Protein AF-A0A7C4QA94-F1 (afdb_monomer_lite)

Foldseek 3Di:
DDPVVLLVCLLCVLVVNDPDPVVNVVSVVCLVVDVVSVVVSVVSNVVVVVVVVVVVCVVPPDPVRVVVVVVVVVVVVVDDDDPPVVVVVVVVVVLCVDPVSVVVVLVVVVVVLVVVLVVVVVVVDDPVVSVVVVVVSVVVVVVVVVVPPPD

Structure (mmCIF, N/CA/C/O backbone):
data_AF-A0A7C4QA94-F1
#
_entry.id   AF-A0A7C4QA94-F1
#
loop_
_atom_site.group_PDB
_atom_site.id
_atom_site.type_symbol
_atom_site.label_atom_id
_atom_site.label_alt_id
_atom_site.label_comp_id
_atom_site.label_asym_id
_atom_site.label_entity_id
_atom_site.label_seq_id
_atom_site.pdbx_PDB_ins_code
_atom_site.Cartn_x
_atom_site.Cartn_y
_atom_site.Cartn_z
_atom_site.occupancy
_atom_site.B_iso_or_equiv
_atom_site.auth_seq_id
_atom_site.auth_comp_id
_atom_site.auth_asym_id
_atom_site.auth_atom_id
_atom_site.pdbx_PDB_model_num
ATOM 1 N N . MET A 1 1 ? -28.839 17.084 4.064 1.00 84.38 1 MET A N 1
ATOM 2 C CA . MET A 1 1 ? -27.430 17.047 3.603 1.00 84.38 1 MET A CA 1
ATOM 3 C C . MET A 1 1 ? -27.321 16.300 2.275 1.00 84.38 1 MET A C 1
ATOM 5 O O . MET A 1 1 ? -28.178 15.471 1.990 1.00 84.38 1 MET A O 1
ATOM 9 N N . GLU A 1 2 ? -26.280 16.556 1.480 1.00 91.00 2 GLU A N 1
ATOM 10 C CA . GLU A 1 2 ? -26.014 15.798 0.248 1.00 91.00 2 GLU A CA 1
ATOM 11 C C . GLU A 1 2 ? -25.301 14.464 0.517 1.00 91.00 2 GLU A C 1
ATOM 13 O O . GLU A 1 2 ? -24.443 14.377 1.398 1.00 91.00 2 GLU A O 1
ATOM 18 N N . CYS A 1 3 ? -25.563 13.451 -0.320 1.00 91.06 3 CYS A N 1
ATOM 19 C CA . CYS A 1 3 ? -24.928 12.129 -0.216 1.00 91.06 3 CYS A CA 1
ATOM 20 C C . CYS A 1 3 ? -23.391 12.205 -0.237 1.00 91.06 3 CYS A C 1
ATOM 22 O O . CYS A 1 3 ? -22.727 11.462 0.477 1.00 91.06 3 CYS A O 1
ATOM 24 N N . SER A 1 4 ? -22.809 13.106 -1.038 1.00 91.38 4 SER A N 1
ATOM 25 C CA . SER A 1 4 ? -21.351 13.294 -1.113 1.00 91.38 4 SER A CA 1
ATOM 26 C C . SER A 1 4 ? -20.756 13.697 0.240 1.00 91.38 4 SER A C 1
ATOM 28 O O . SER A 1 4 ? -19.737 13.155 0.675 1.00 91.38 4 SER A O 1
ATOM 30 N N . VAL A 1 5 ? -21.431 14.612 0.940 1.00 90.38 5 VAL A N 1
ATOM 31 C CA . VAL A 1 5 ? -21.027 15.085 2.267 1.00 90.38 5 VAL A CA 1
ATOM 32 C C . VAL A 1 5 ? -21.249 13.991 3.309 1.00 90.38 5 VAL A C 1
ATOM 34 O O . VAL A 1 5 ? -20.349 13.726 4.106 1.00 90.38 5 VAL A O 1
ATOM 37 N N . ALA A 1 6 ? -22.394 13.303 3.251 1.00 90.38 6 ALA A N 1
ATOM 38 C CA . ALA A 1 6 ? -22.699 12.180 4.132 1.00 90.38 6 ALA A CA 1
ATOM 39 C C . ALA A 1 6 ? -21.614 11.097 4.051 1.00 90.38 6 ALA A C 1
ATOM 41 O O . ALA A 1 6 ? -21.045 10.714 5.071 1.00 90.38 6 ALA A O 1
ATOM 42 N N . ARG A 1 7 ? -21.248 10.669 2.835 1.00 90.88 7 ARG A N 1
ATOM 43 C CA . ARG A 1 7 ? -20.242 9.620 2.593 1.00 90.88 7 ARG A CA 1
ATOM 44 C C . ARG A 1 7 ? -18.879 9.923 3.195 1.00 90.88 7 ARG A C 1
ATOM 46 O O . ARG A 1 7 ? -18.262 9.031 3.771 1.00 90.88 7 ARG A O 1
ATOM 53 N N . LYS A 1 8 ? -18.421 11.175 3.107 1.00 91.88 8 LYS A N 1
ATOM 54 C CA . LYS A 1 8 ? -17.153 11.593 3.727 1.00 91.88 8 LYS A CA 1
ATOM 55 C C . LYS A 1 8 ? -17.184 11.415 5.247 1.00 91.88 8 LYS A C 1
ATOM 57 O O . LYS A 1 8 ? -16.171 11.037 5.824 1.00 91.88 8 LYS A O 1
ATOM 62 N N . LYS A 1 9 ? -18.345 11.643 5.870 1.00 91.31 9 LYS A N 1
ATOM 63 C CA . LYS A 1 9 ? -18.545 11.564 7.324 1.00 91.31 9 LYS A CA 1
ATOM 64 C C . LYS A 1 9 ? -18.946 10.165 7.822 1.00 91.31 9 LYS A C 1
ATOM 66 O O . LYS A 1 9 ? -18.765 9.880 9.001 1.00 91.31 9 LYS A O 1
ATOM 71 N N . LEU A 1 10 ? -19.428 9.266 6.954 1.00 92.00 10 LEU A N 1
ATOM 72 C CA . LEU A 1 10 ? -19.893 7.916 7.330 1.00 92.00 10 LEU A CA 1
ATOM 73 C C . LEU A 1 10 ? -18.832 7.085 8.060 1.00 92.00 10 LEU A C 1
ATOM 75 O O . LEU A 1 10 ? -19.152 6.388 9.019 1.00 92.00 10 LEU A O 1
ATOM 79 N N . LYS A 1 11 ? -17.569 7.169 7.629 1.00 91.00 11 LYS A N 1
ATOM 80 C CA . LYS A 1 11 ? -16.459 6.451 8.270 1.00 91.00 11 LYS A CA 1
ATOM 81 C C . LYS A 1 11 ? -16.251 6.905 9.715 1.00 91.00 11 LYS A C 1
ATOM 83 O O . LYS A 1 11 ? -16.065 6.069 10.596 1.00 91.00 11 LYS A O 1
ATOM 88 N N . ASP A 1 12 ? -16.267 8.214 9.949 1.00 91.00 12 ASP A N 1
ATOM 89 C CA . ASP A 1 12 ? -16.056 8.787 11.280 1.00 91.00 12 ASP A CA 1
ATOM 90 C C . ASP A 1 12 ? -17.276 8.566 12.172 1.00 91.00 12 ASP A C 1
ATOM 92 O O . ASP A 1 12 ? -17.122 8.232 13.347 1.00 91.00 12 ASP A O 1
ATOM 96 N N . TYR A 1 13 ? -18.480 8.628 11.599 1.00 91.38 13 TYR A N 1
ATOM 97 C CA . TYR A 1 13 ? -19.712 8.239 12.280 1.00 91.38 13 TYR A CA 1
ATOM 98 C C . TYR A 1 13 ? -19.675 6.772 12.727 1.00 91.38 13 TYR A C 1
ATOM 100 O O . TYR A 1 13 ? -19.912 6.483 13.897 1.00 91.38 13 TYR A O 1
ATOM 108 N N . ALA A 1 14 ? -19.293 5.847 11.840 1.00 89.62 14 ALA A N 1
ATOM 109 C CA . ALA A 1 14 ? -19.199 4.420 12.158 1.00 89.62 14 ALA A CA 1
ATOM 110 C C . ALA A 1 14 ? -18.153 4.111 13.247 1.00 89.62 14 ALA A C 1
ATOM 112 O O . ALA A 1 14 ? -18.275 3.116 13.960 1.00 89.62 14 ALA A O 1
ATOM 113 N N . LYS A 1 15 ? -17.134 4.966 13.394 1.00 88.44 15 LYS A N 1
ATOM 114 C CA . LYS A 1 15 ? -16.131 4.885 14.466 1.00 88.44 15 LYS A CA 1
ATOM 115 C C . LYS A 1 15 ? -16.551 5.575 15.767 1.00 88.44 15 LYS A C 1
ATOM 117 O O . LYS A 1 15 ? -15.870 5.389 16.769 1.00 88.44 15 LYS A O 1
ATOM 122 N N . GLY A 1 16 ? -17.642 6.343 15.763 1.00 87.31 16 GLY A N 1
ATOM 123 C CA . GLY A 1 16 ? -18.081 7.144 16.909 1.00 87.31 16 GLY A CA 1
ATOM 124 C C . GLY A 1 16 ? -17.287 8.441 17.111 1.00 87.31 16 GLY A C 1
ATOM 125 O O . GLY A 1 16 ? -17.304 8.994 18.203 1.00 87.31 16 GLY A O 1
ATOM 126 N N . ASN A 1 17 ? -16.600 8.936 16.078 1.00 90.56 17 ASN A N 1
ATOM 127 C CA . ASN A 1 17 ? -15.691 10.086 16.168 1.00 90.56 17 ASN A CA 1
ATOM 128 C C . ASN A 1 17 ? -16.368 11.447 15.914 1.00 90.56 17 ASN A C 1
ATOM 130 O O . ASN A 1 17 ? -15.697 12.477 15.948 1.00 90.56 17 ASN A O 1
ATOM 134 N N . ILE A 1 18 ? -17.673 11.481 15.621 1.00 85.81 18 ILE A N 1
ATOM 135 C CA . ILE A 1 18 ? -18.399 12.741 15.408 1.00 85.81 18 ILE A CA 1
ATOM 136 C C . ILE A 1 18 ? -18.779 13.336 16.766 1.00 85.81 18 ILE A C 1
ATOM 138 O O . ILE A 1 18 ? -19.659 12.819 17.450 1.00 85.81 18 ILE A O 1
ATOM 142 N N . ILE A 1 19 ? -18.098 14.424 17.133 1.00 82.19 19 ILE A N 1
ATOM 143 C CA . ILE A 1 19 ? -18.259 15.120 18.420 1.00 82.19 19 ILE A CA 1
ATOM 144 C C . ILE A 1 19 ? -19.446 16.099 18.383 1.00 82.19 19 ILE A C 1
ATOM 146 O O . ILE A 1 19 ? -20.120 16.289 19.390 1.00 82.19 19 ILE A O 1
ATOM 150 N N . ASN A 1 20 ? -19.721 16.709 17.225 1.00 90.38 20 ASN A N 1
ATOM 151 C CA . ASN A 1 20 ? -20.807 17.676 17.067 1.00 90.38 20 ASN A CA 1
ATOM 152 C C . ASN A 1 20 ? -22.170 16.961 16.975 1.00 90.38 20 ASN A C 1
ATOM 154 O O . ASN A 1 20 ? -22.411 16.183 16.048 1.00 90.38 20 ASN A O 1
ATOM 158 N N . THR A 1 21 ? -23.058 17.238 17.930 1.00 87.00 21 THR A N 1
ATOM 159 C CA . THR A 1 21 ? -24.394 16.636 18.043 1.00 87.00 21 THR A CA 1
ATOM 160 C C . THR A 1 21 ? -25.330 17.019 16.905 1.00 87.00 21 THR A C 1
ATOM 162 O O . THR A 1 21 ? -26.090 16.165 16.448 1.00 87.00 21 THR A O 1
ATOM 165 N N . ASP A 1 22 ? -25.243 18.249 16.401 1.00 89.00 22 ASP A N 1
ATOM 166 C CA . ASP A 1 22 ? -26.147 18.738 15.355 1.00 89.00 22 ASP A CA 1
ATOM 167 C C . ASP A 1 22 ? -25.807 18.081 14.015 1.00 89.00 22 ASP A C 1
ATOM 169 O O . ASP A 1 22 ? -26.670 17.531 13.332 1.00 89.00 22 ASP A O 1
ATOM 173 N N . GLU A 1 23 ? -24.513 18.014 13.689 1.00 87.88 23 GLU A N 1
ATOM 174 C CA . GLU A 1 23 ? -24.041 17.318 12.489 1.00 87.88 23 GLU A CA 1
ATOM 175 C C . GLU A 1 23 ? -24.343 15.819 12.523 1.00 87.88 23 GLU A C 1
ATOM 177 O O . GLU A 1 23 ? -24.628 15.209 11.488 1.00 87.88 23 GLU A O 1
ATOM 182 N N . LYS A 1 24 ? -24.260 15.212 13.711 1.00 91.12 24 LYS A N 1
ATOM 183 C CA . LYS A 1 24 ? -24.606 13.807 13.908 1.00 91.12 24 LYS A CA 1
ATOM 184 C C . LYS A 1 24 ? -26.087 13.570 13.608 1.00 91.12 24 LYS A C 1
ATOM 186 O O . LYS A 1 24 ? -26.408 12.634 12.879 1.00 91.12 24 LYS A O 1
ATOM 191 N N . LEU A 1 25 ? -26.964 14.432 14.117 1.00 92.19 25 LEU A N 1
ATOM 192 C CA . LEU A 1 25 ? -28.409 14.330 13.924 1.00 92.19 25 LEU A CA 1
ATOM 193 C C . LEU A 1 25 ? -28.809 14.571 12.461 1.00 92.19 25 LEU A C 1
ATOM 195 O O . LEU A 1 25 ? -29.625 13.832 11.909 1.00 92.19 25 LEU A O 1
ATOM 199 N N . GLU A 1 26 ? -28.186 15.541 11.787 1.00 92.38 26 GLU A N 1
ATOM 200 C CA . GLU A 1 26 ? -28.377 15.747 10.346 1.00 92.38 26 GLU A CA 1
ATOM 201 C C . GLU A 1 26 ? -27.974 14.522 9.513 1.00 92.38 26 GLU A C 1
ATOM 203 O O . GLU A 1 26 ? -28.665 14.157 8.554 1.00 92.38 26 GLU A O 1
ATOM 208 N N . LEU A 1 27 ? -26.857 13.884 9.872 1.00 92.31 27 LEU A N 1
ATOM 209 C CA . LEU A 1 27 ? -26.372 12.680 9.207 1.00 92.31 27 LEU A CA 1
ATOM 210 C C . LEU A 1 27 ? -27.307 11.488 9.446 1.00 92.31 27 LEU A C 1
ATOM 212 O O . LEU A 1 27 ? -27.618 10.763 8.501 1.00 92.31 27 LEU A O 1
ATOM 216 N N . GLU A 1 28 ? -27.795 11.307 10.672 1.00 92.81 28 GLU A N 1
ATOM 217 C CA . GLU A 1 28 ? -28.754 10.254 11.027 1.00 92.81 28 GLU A CA 1
ATOM 218 C C . GLU A 1 28 ? -30.073 10.398 10.266 1.00 92.81 28 GLU A C 1
ATOM 220 O O . GLU A 1 28 ? -30.560 9.421 9.689 1.00 92.81 28 GLU A O 1
ATOM 225 N N . ASN A 1 29 ? -30.597 11.622 10.178 1.00 93.62 29 ASN A N 1
ATOM 226 C CA . ASN A 1 29 ? -31.785 11.918 9.382 1.00 93.62 29 ASN A CA 1
ATOM 227 C C . ASN A 1 29 ? -31.560 11.586 7.901 1.00 93.62 29 ASN A C 1
ATOM 229 O O . ASN A 1 29 ? -32.374 10.899 7.289 1.00 93.62 29 ASN A O 1
ATOM 233 N N . HIS A 1 30 ? -30.417 11.978 7.331 1.00 93.25 30 HIS A N 1
ATOM 234 C CA . HIS A 1 30 ? -30.102 11.644 5.942 1.00 93.25 30 HIS A CA 1
ATOM 235 C C . HIS A 1 30 ? -29.987 10.130 5.699 1.00 93.25 30 HIS A C 1
ATOM 237 O O . HIS A 1 30 ? -30.475 9.626 4.688 1.00 93.25 30 HIS A O 1
ATOM 243 N N . ILE A 1 31 ? -29.347 9.390 6.608 1.00 93.50 31 ILE A N 1
ATOM 244 C CA . ILE A 1 31 ? -29.179 7.932 6.495 1.00 93.50 31 ILE A CA 1
ATOM 245 C C . ILE A 1 31 ? -30.522 7.205 6.603 1.00 93.50 31 ILE A C 1
ATOM 247 O O . ILE A 1 31 ? -30.709 6.171 5.956 1.00 93.50 31 ILE A O 1
ATOM 251 N N . LYS A 1 32 ? -31.457 7.734 7.399 1.00 93.56 32 LYS A N 1
ATOM 252 C CA . LYS A 1 32 ? -32.805 7.177 7.535 1.00 93.56 32 LYS A CA 1
ATOM 253 C C . LYS A 1 32 ? -33.543 7.155 6.196 1.00 93.56 32 LYS A C 1
ATOM 255 O O . LYS A 1 32 ? -34.158 6.140 5.870 1.00 93.56 32 LYS A O 1
ATOM 260 N N . ASP A 1 33 ? -33.395 8.222 5.416 1.00 93.00 33 ASP A N 1
ATOM 261 C CA . ASP A 1 33 ? -34.118 8.411 4.157 1.00 93.00 33 ASP A CA 1
ATOM 262 C C . ASP A 1 33 ? -33.324 7.920 2.927 1.00 93.00 33 ASP A C 1
ATOM 264 O O . ASP A 1 33 ? -33.905 7.551 1.905 1.00 93.00 33 ASP A O 1
ATOM 268 N N . CYS A 1 34 ? -31.989 7.854 3.008 1.00 93.94 34 CYS A N 1
ATOM 269 C CA . CYS A 1 34 ? -31.122 7.431 1.907 1.00 93.94 34 CYS A CA 1
ATOM 270 C C . CYS A 1 34 ? -30.664 5.968 2.041 1.00 93.94 34 CYS A C 1
ATOM 272 O O . CYS A 1 34 ? -29.689 5.645 2.728 1.00 93.94 34 CYS A O 1
ATOM 274 N N . ALA A 1 35 ? -31.298 5.071 1.278 1.00 92.62 35 ALA A N 1
ATOM 275 C CA . ALA A 1 35 ? -30.959 3.642 1.255 1.00 92.62 35 ALA A CA 1
ATOM 276 C C . ALA A 1 35 ? -29.494 3.351 0.866 1.00 92.62 35 ALA A C 1
ATOM 278 O O . ALA A 1 35 ? -28.905 2.375 1.339 1.00 92.62 35 ALA A O 1
ATOM 279 N N . ILE A 1 36 ? -28.889 4.195 0.020 1.00 93.69 36 ILE A N 1
AT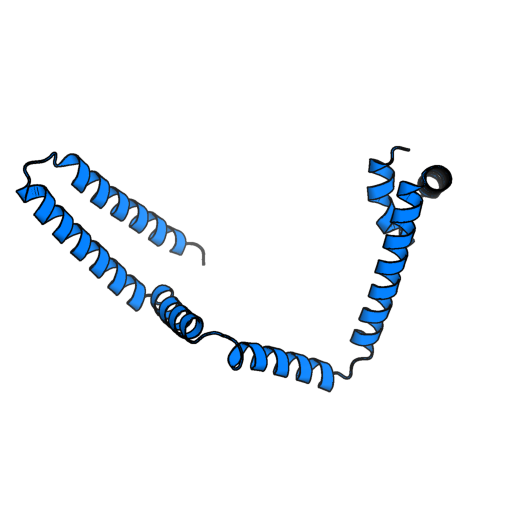OM 280 C CA . ILE A 1 36 ? -27.498 4.032 -0.424 1.00 93.69 36 ILE A CA 1
ATOM 281 C C . ILE A 1 36 ? -26.537 4.306 0.736 1.00 93.69 36 ILE A C 1
ATOM 283 O O . ILE A 1 36 ? -25.706 3.456 1.054 1.00 93.69 36 ILE A O 1
ATOM 287 N N . CYS A 1 37 ? -26.680 5.454 1.404 1.00 93.06 37 CYS A N 1
ATOM 288 C CA . CYS A 1 37 ? -25.843 5.816 2.549 1.00 93.06 37 CYS A CA 1
ATOM 289 C C . CYS A 1 37 ? -26.049 4.859 3.730 1.00 93.06 37 CYS A C 1
ATOM 291 O O . CYS A 1 37 ? -25.086 4.535 4.422 1.00 93.06 37 CYS A O 1
ATOM 293 N N . LYS A 1 38 ? -27.264 4.326 3.910 1.00 94.06 38 LYS A N 1
ATOM 294 C CA . LYS A 1 38 ? -27.543 3.270 4.891 1.00 94.06 38 LYS A CA 1
ATOM 295 C C . LYS A 1 38 ? -26.770 1.983 4.608 1.00 94.06 38 LYS A C 1
ATOM 297 O O . LYS A 1 38 ? -26.150 1.430 5.512 1.00 94.06 38 LYS A O 1
ATOM 302 N N . ARG A 1 39 ? -26.763 1.507 3.359 1.00 93.81 39 ARG A N 1
ATOM 303 C CA . ARG A 1 39 ? -25.976 0.323 2.968 1.00 93.81 39 ARG A CA 1
ATOM 304 C C . ARG A 1 39 ? -24.481 0.553 3.174 1.00 93.81 39 ARG A C 1
ATOM 306 O O . ARG A 1 39 ? -23.782 -0.324 3.669 1.00 93.81 39 ARG A O 1
ATOM 313 N N . GLU A 1 40 ? -24.001 1.730 2.803 1.00 92.62 40 GLU A N 1
ATOM 314 C CA . GLU A 1 40 ? -22.596 2.102 2.946 1.00 92.62 40 GLU A CA 1
ATOM 315 C C . GLU A 1 40 ? -22.167 2.191 4.417 1.00 92.62 40 GLU A C 1
ATOM 317 O O . GLU A 1 40 ? -21.073 1.747 4.761 1.00 92.62 40 GLU A O 1
ATOM 322 N N . LEU A 1 41 ? -23.048 2.663 5.306 1.00 93.75 41 LEU A N 1
ATOM 323 C CA . LEU A 1 41 ? -22.815 2.623 6.749 1.00 93.75 41 LEU A CA 1
ATOM 324 C C . LEU A 1 41 ? -22.605 1.188 7.259 1.00 93.75 41 LEU A C 1
ATOM 326 O O . LEU A 1 41 ? -21.655 0.949 8.003 1.00 93.75 41 LEU A O 1
ATOM 330 N N . TYR A 1 42 ? -23.443 0.231 6.842 1.00 93.00 42 TYR A N 1
ATOM 331 C CA . TYR A 1 42 ? -23.280 -1.175 7.238 1.00 93.00 42 TYR A CA 1
ATOM 332 C C . TYR A 1 42 ? -21.936 -1.756 6.784 1.00 93.00 42 TYR A C 1
ATOM 334 O O . TYR A 1 42 ? -21.293 -2.484 7.538 1.00 93.00 42 TYR A O 1
ATOM 342 N N . LEU A 1 43 ? -21.474 -1.397 5.582 1.00 93.44 43 LEU A N 1
ATOM 343 C CA . LEU A 1 43 ? -20.152 -1.810 5.100 1.00 93.44 43 LEU A CA 1
ATOM 344 C C . LEU A 1 43 ? -19.032 -1.240 5.974 1.00 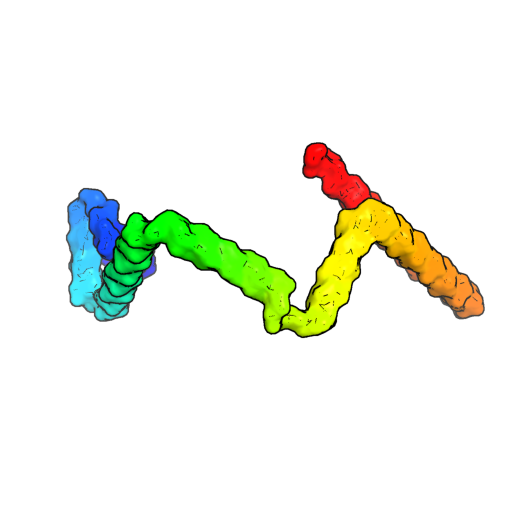93.44 43 LEU A C 1
ATOM 346 O O . LEU A 1 43 ? -18.087 -1.953 6.308 1.00 93.44 43 LEU A O 1
ATOM 350 N N . TRP A 1 44 ? -19.135 0.027 6.380 1.00 93.25 44 TRP A N 1
ATOM 351 C CA . TRP A 1 44 ? -18.162 0.621 7.296 1.00 93.25 44 TRP A CA 1
ATOM 352 C C . TRP A 1 44 ? -18.145 -0.068 8.661 1.00 93.25 44 TRP A C 1
ATOM 354 O O . TRP A 1 44 ? -17.063 -0.282 9.207 1.00 93.25 44 TRP A O 1
ATOM 364 N N . GLN A 1 45 ? -19.308 -0.449 9.192 1.00 91.88 45 GLN A N 1
ATOM 365 C CA . GLN A 1 45 ? -19.406 -1.186 10.454 1.00 91.88 45 GLN A CA 1
ATOM 366 C C . GLN A 1 45 ? -18.725 -2.563 10.369 1.00 91.88 45 GLN A C 1
ATOM 368 O O . GLN A 1 45 ? -17.897 -2.868 11.227 1.00 91.88 45 GLN A O 1
ATOM 373 N N . ASP A 1 46 ? -18.969 -3.332 9.300 1.00 92.62 46 ASP A N 1
ATOM 374 C CA . ASP A 1 46 ? -18.314 -4.632 9.057 1.00 92.62 46 ASP A CA 1
ATOM 375 C C . ASP A 1 46 ? -16.785 -4.489 8.919 1.00 92.62 46 ASP A C 1
ATOM 377 O O . ASP A 1 46 ? -16.011 -5.242 9.515 1.00 92.62 46 ASP A O 1
ATOM 381 N N . VAL A 1 47 ? -16.312 -3.469 8.192 1.00 90.81 47 VAL A N 1
ATOM 382 C CA . VAL A 1 47 ? -14.870 -3.189 8.069 1.00 90.81 47 VAL A CA 1
ATOM 383 C C . VAL A 1 47 ? -14.245 -2.885 9.432 1.00 90.81 47 VAL A C 1
ATOM 385 O O . VAL A 1 47 ? -13.155 -3.378 9.724 1.00 90.81 47 VAL A O 1
ATOM 388 N N . ILE A 1 48 ? -14.909 -2.088 10.270 1.00 89.88 48 ILE A N 1
ATOM 389 C CA . ILE A 1 48 ? -14.408 -1.737 11.606 1.00 89.88 48 ILE A CA 1
ATOM 390 C C . ILE A 1 48 ? -14.390 -2.964 12.522 1.00 89.88 48 ILE A C 1
ATOM 392 O O . ILE A 1 48 ? -13.419 -3.160 13.255 1.00 89.88 48 ILE A O 1
ATOM 396 N N . GLU A 1 49 ? -15.419 -3.806 12.474 1.00 89.81 49 GLU A N 1
ATOM 397 C CA . GLU A 1 49 ? -15.478 -5.047 13.246 1.00 89.81 49 GLU A CA 1
ATOM 398 C C . GLU A 1 49 ? -14.341 -6.002 12.858 1.00 89.81 49 GLU A C 1
ATOM 400 O O . GLU A 1 49 ? -13.572 -6.444 13.716 1.00 89.81 49 GLU A O 1
ATOM 405 N N . LYS A 1 50 ? -14.138 -6.228 11.556 1.00 88.06 50 LYS A N 1
ATOM 406 C CA . LYS A 1 50 ? -13.023 -7.044 11.053 1.00 88.06 50 LYS A CA 1
ATOM 407 C C . LYS A 1 50 ? -11.663 -6.465 11.427 1.00 88.06 50 LYS A C 1
ATOM 409 O O . LYS A 1 50 ? -10.759 -7.218 11.785 1.00 88.06 50 LYS A O 1
ATOM 414 N N . GLN A 1 51 ? -11.510 -5.141 11.394 1.00 86.19 51 GLN A N 1
ATOM 415 C CA . GLN A 1 51 ? -10.286 -4.480 11.852 1.00 86.19 51 GLN A CA 1
ATOM 416 C C . GLN A 1 51 ? -10.018 -4.734 13.339 1.00 86.19 51 GLN A C 1
ATOM 418 O O . GLN A 1 51 ? -8.874 -5.020 13.684 1.00 86.19 51 GLN A O 1
ATOM 423 N N . LYS A 1 52 ? -11.047 -4.700 14.198 1.00 85.62 52 LYS A N 1
ATOM 424 C CA . LYS A 1 52 ? -10.915 -5.035 15.628 1.00 85.62 52 LYS A CA 1
ATOM 425 C C . LYS A 1 52 ? -10.518 -6.494 15.847 1.00 85.62 52 LYS A C 1
ATOM 427 O O . LYS A 1 52 ? -9.693 -6.789 16.707 1.00 85.62 52 LYS A O 1
ATOM 432 N N . ILE A 1 53 ? -11.073 -7.416 15.063 1.00 83.81 53 ILE A N 1
ATOM 433 C CA . ILE A 1 53 ? -10.694 -8.835 15.129 1.00 83.81 53 ILE A CA 1
ATOM 434 C C . ILE A 1 53 ? -9.217 -9.000 14.750 1.00 83.81 53 ILE A C 1
ATOM 436 O O . ILE A 1 53 ? -8.467 -9.661 15.464 1.00 83.81 53 ILE A O 1
ATOM 440 N N . ILE A 1 54 ? -8.776 -8.359 13.664 1.00 80.56 54 ILE A N 1
ATOM 441 C CA . ILE A 1 54 ? -7.378 -8.412 13.219 1.00 80.56 54 ILE A CA 1
ATOM 442 C C . ILE A 1 54 ? -6.440 -7.790 14.259 1.00 80.56 54 ILE A C 1
ATOM 444 O O . ILE A 1 54 ? -5.400 -8.383 14.546 1.00 80.56 54 ILE A O 1
ATOM 448 N N . SER A 1 55 ? -6.791 -6.640 14.845 1.00 78.50 55 SER A N 1
ATOM 449 C CA . SER A 1 55 ? -5.968 -6.019 15.889 1.00 78.50 55 SER A CA 1
ATOM 450 C C . SER A 1 55 ? -5.872 -6.914 17.121 1.00 78.50 55 SER A C 1
ATOM 452 O O . SER A 1 55 ? -4.772 -7.174 17.587 1.00 78.50 55 SER A O 1
ATOM 454 N N . ASN A 1 56 ? -6.983 -7.507 17.567 1.00 77.50 56 ASN A N 1
ATOM 455 C CA . ASN A 1 56 ? -6.979 -8.441 18.695 1.00 77.50 56 ASN A CA 1
ATOM 456 C C . ASN A 1 56 ? -6.144 -9.698 18.417 1.00 77.50 56 ASN A C 1
ATOM 458 O O . ASN A 1 56 ? -5.490 -10.212 19.323 1.00 77.50 56 ASN A O 1
ATOM 462 N N . ILE A 1 57 ? -6.148 -10.203 17.180 1.00 74.00 57 ILE A N 1
ATOM 463 C CA . ILE A 1 57 ? -5.270 -11.308 16.776 1.00 74.00 57 ILE A CA 1
ATOM 464 C C . ILE A 1 57 ? -3.810 -10.860 16.810 1.00 74.00 57 ILE A C 1
ATOM 466 O O . ILE A 1 57 ? -2.960 -11.626 17.249 1.00 74.00 57 ILE A O 1
ATOM 470 N N . GLN A 1 58 ? -3.506 -9.646 16.350 1.00 66.38 58 GLN A N 1
ATOM 471 C CA . GLN A 1 58 ? -2.151 -9.104 16.335 1.00 66.38 58 GLN A CA 1
ATOM 472 C C . GLN A 1 58 ? -1.608 -8.850 17.749 1.00 66.38 58 GLN A C 1
ATOM 474 O O . GLN A 1 58 ? -0.439 -9.147 17.998 1.00 66.38 58 GLN A O 1
ATOM 479 N N . ASP A 1 59 ? -2.444 -8.349 18.656 1.00 67.62 59 ASP A N 1
ATOM 480 C CA . ASP A 1 59 ? -2.070 -8.011 20.032 1.00 67.62 59 ASP A CA 1
ATOM 481 C C . ASP A 1 59 ? -1.935 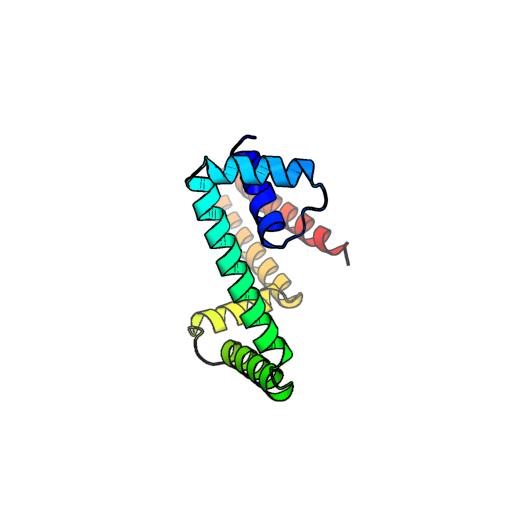-9.264 20.912 1.00 67.62 59 ASP A C 1
ATOM 483 O O . ASP A 1 59 ? -1.036 -9.340 21.746 1.00 67.62 59 ASP A O 1
ATOM 487 N N . ASN A 1 60 ? -2.756 -10.293 20.666 1.00 63.91 60 ASN A N 1
ATOM 488 C CA . ASN A 1 60 ? -2.657 -11.596 21.337 1.00 63.91 60 ASN A CA 1
ATOM 489 C C . ASN A 1 60 ? -1.747 -12.595 20.601 1.00 63.91 60 ASN A C 1
ATOM 491 O O . ASN A 1 60 ? -1.658 -13.764 20.988 1.00 63.91 60 ASN A O 1
ATOM 495 N N . MET A 1 61 ? -1.073 -12.175 19.526 1.00 64.31 61 MET A N 1
ATOM 496 C CA . MET A 1 61 ? -0.139 -13.042 18.818 1.00 64.31 61 MET A CA 1
ATOM 497 C C . MET A 1 61 ? 1.116 -13.220 19.677 1.00 64.31 61 MET A C 1
ATOM 499 O O . MET A 1 61 ? 1.778 -12.229 19.992 1.00 64.31 61 MET A O 1
ATOM 503 N N . PRO A 1 62 ? 1.522 -14.461 20.007 1.00 71.81 62 PRO A N 1
ATOM 504 C CA . PRO A 1 62 ? 2.776 -14.682 20.711 1.00 71.81 62 PRO A CA 1
ATOM 505 C C . PRO A 1 62 ? 3.915 -14.038 19.913 1.00 71.81 62 PRO A C 1
ATOM 507 O O . PRO A 1 62 ? 4.021 -14.275 18.706 1.00 71.81 62 PRO A O 1
ATOM 510 N N . LEU A 1 63 ? 4.778 -13.250 20.563 1.00 64.00 63 LEU A N 1
ATOM 511 C CA . LEU A 1 63 ? 5.920 -12.569 19.920 1.00 64.00 63 LEU A CA 1
ATOM 512 C C . LEU A 1 63 ? 6.742 -13.539 19.047 1.00 64.00 63 LEU A C 1
ATOM 514 O O . LEU A 1 63 ? 7.042 -13.255 17.887 1.00 64.00 63 LEU A O 1
ATOM 518 N N . ASN A 1 64 ? 6.944 -14.760 19.551 1.00 69.94 64 ASN A N 1
ATOM 519 C CA . ASN A 1 64 ? 7.607 -15.860 18.848 1.00 69.94 64 ASN A CA 1
ATOM 520 C C . ASN A 1 64 ? 6.929 -16.277 17.533 1.00 69.94 64 ASN A C 1
ATOM 522 O O . ASN A 1 64 ? 7.592 -16.768 16.622 1.00 69.94 64 ASN A O 1
ATOM 526 N N . LEU A 1 65 ? 5.611 -16.124 17.419 1.00 71.31 65 LEU A N 1
ATOM 527 C CA . LEU A 1 65 ? 4.832 -16.503 16.243 1.00 71.31 65 LEU A CA 1
ATOM 528 C C . LEU A 1 65 ? 4.886 -15.401 15.179 1.00 71.31 65 LEU A C 1
ATOM 530 O O . LEU A 1 65 ? 5.072 -15.706 14.002 1.00 71.31 65 LEU A O 1
ATOM 534 N N . ARG A 1 66 ? 4.844 -14.129 15.594 1.00 70.62 66 ARG A N 1
ATOM 535 C CA . ARG A 1 66 ? 5.027 -12.970 14.706 1.00 70.62 66 ARG A CA 1
ATOM 536 C C . ARG A 1 66 ? 6.413 -12.965 14.066 1.00 70.62 66 ARG A C 1
ATOM 538 O O . ARG A 1 66 ? 6.527 -12.797 12.849 1.00 70.62 66 ARG A O 1
ATOM 545 N N . ASP A 1 67 ? 7.453 -13.204 14.859 1.00 75.12 67 ASP A N 1
ATOM 546 C CA . ASP A 1 67 ? 8.826 -13.266 14.355 1.00 75.12 67 ASP A CA 1
ATOM 547 C C . ASP A 1 67 ? 9.047 -14.495 13.475 1.00 75.12 67 ASP A C 1
ATOM 549 O O . ASP A 1 67 ? 9.680 -14.401 12.423 1.00 75.12 67 ASP A O 1
ATOM 553 N N . ARG A 1 68 ? 8.424 -15.630 13.813 1.00 74.62 68 ARG A N 1
ATOM 554 C CA . ARG A 1 68 ? 8.436 -16.831 12.969 1.00 74.62 68 ARG A CA 1
ATOM 555 C C . ARG A 1 68 ? 7.693 -16.626 11.645 1.00 74.62 68 ARG A C 1
ATOM 557 O O . ARG A 1 68 ? 8.161 -17.125 10.623 1.00 74.62 68 ARG A O 1
ATOM 564 N N . ILE A 1 69 ? 6.587 -15.877 11.623 1.00 75.12 69 ILE A N 1
ATOM 565 C CA . ILE A 1 69 ? 5.878 -15.503 10.388 1.00 75.12 69 ILE A CA 1
ATOM 566 C C . ILE A 1 69 ? 6.740 -14.560 9.547 1.00 75.12 69 ILE A C 1
ATOM 568 O O . ILE A 1 69 ? 6.934 -14.831 8.365 1.00 75.12 69 ILE A O 1
ATOM 572 N N . LYS A 1 70 ? 7.321 -13.507 10.137 1.00 75.75 70 LYS A N 1
ATOM 573 C CA . LYS A 1 70 ? 8.236 -12.596 9.423 1.00 75.75 70 LYS A CA 1
ATOM 574 C C . LYS A 1 70 ? 9.445 -13.333 8.855 1.00 75.75 70 LYS A C 1
ATOM 576 O O . LYS A 1 70 ? 9.803 -13.131 7.697 1.00 75.75 70 LYS A O 1
ATOM 581 N N . TYR A 1 71 ? 10.043 -14.220 9.645 1.00 76.12 71 TYR A N 1
ATOM 582 C CA . TYR A 1 71 ? 11.148 -15.065 9.213 1.00 76.12 71 TYR A CA 1
ATOM 583 C C . TYR A 1 71 ? 10.735 -15.957 8.036 1.00 76.12 71 TYR A C 1
ATOM 585 O O . TYR A 1 71 ? 11.423 -15.980 7.016 1.00 76.12 71 TYR A O 1
ATOM 593 N N . ARG A 1 72 ? 9.575 -16.623 8.120 1.00 69.38 72 ARG A N 1
ATOM 594 C CA . ARG A 1 72 ? 9.040 -17.447 7.024 1.00 69.38 72 ARG A CA 1
ATOM 595 C C . ARG A 1 72 ? 8.681 -16.629 5.784 1.00 69.38 72 ARG A C 1
ATOM 597 O O . ARG A 1 72 ? 8.960 -17.092 4.685 1.00 69.38 72 ARG A O 1
ATOM 604 N N . MET A 1 73 ? 8.132 -15.424 5.921 1.00 68.25 73 MET A N 1
ATOM 605 C CA . MET A 1 73 ? 7.863 -14.529 4.789 1.00 68.25 73 MET A CA 1
ATOM 606 C C . MET A 1 73 ? 9.160 -14.111 4.094 1.00 68.25 73 MET A C 1
ATOM 608 O O . MET A 1 73 ? 9.264 -14.240 2.874 1.00 68.25 73 MET A O 1
ATOM 612 N N . ASN A 1 74 ? 10.174 -13.706 4.859 1.00 71.00 74 ASN A N 1
ATOM 613 C CA . ASN A 1 74 ? 11.485 -13.335 4.325 1.00 71.00 74 ASN A CA 1
ATOM 614 C C . ASN A 1 74 ? 12.205 -14.518 3.658 1.00 71.00 74 ASN A C 1
ATOM 616 O O . ASN A 1 74 ? 12.861 -14.333 2.635 1.00 71.00 74 ASN A O 1
ATOM 620 N N . GLN A 1 75 ? 12.062 -15.730 4.199 1.00 64.56 75 GLN A N 1
ATOM 621 C CA . GLN A 1 75 ? 12.556 -16.965 3.579 1.00 64.56 75 GLN A CA 1
ATOM 622 C C . GLN A 1 75 ? 11.757 -17.321 2.308 1.00 64.56 75 GLN A C 1
ATOM 624 O O . GLN A 1 75 ? 12.337 -17.666 1.282 1.00 64.56 75 GLN A O 1
ATOM 629 N N . SER A 1 76 ? 10.429 -17.154 2.316 1.00 55.75 76 SER A N 1
ATOM 630 C CA . SER A 1 76 ? 9.573 -17.429 1.150 1.00 55.75 76 SER A CA 1
ATOM 631 C C . SER A 1 76 ? 9.872 -16.506 -0.036 1.00 55.75 76 SER A C 1
ATOM 633 O O . SER A 1 76 ? 9.870 -16.955 -1.181 1.00 55.75 76 SER A O 1
ATOM 635 N N . GLN A 1 77 ? 10.219 -15.241 0.234 1.00 54.25 77 GLN A N 1
ATOM 636 C CA . GLN A 1 77 ? 10.665 -14.286 -0.783 1.00 54.25 77 GLN A CA 1
ATOM 637 C C . GLN A 1 77 ? 12.057 -14.608 -1.341 1.00 54.25 77 GLN A C 1
ATOM 639 O O . GLN A 1 77 ? 12.414 -14.107 -2.412 1.00 54.25 77 GLN A O 1
ATOM 644 N N . LYS A 1 78 ? 12.853 -15.411 -0.627 1.00 57.09 78 LYS A N 1
ATOM 645 C CA . LYS A 1 78 ? 14.200 -15.779 -1.055 1.00 57.09 78 LYS A CA 1
ATOM 646 C C . LYS A 1 78 ? 14.233 -17.016 -1.950 1.00 57.09 78 LYS A C 1
ATOM 648 O O . LYS A 1 78 ? 15.097 -17.034 -2.821 1.00 57.09 78 LYS A O 1
ATOM 653 N N . GLU A 1 79 ? 13.333 -17.999 -1.800 1.00 52.25 79 GLU A N 1
ATOM 654 C CA . GLU A 1 79 ? 13.695 -19.344 -2.295 1.00 52.25 79 GLU A CA 1
ATOM 655 C C . GLU A 1 79 ? 12.690 -20.180 -3.106 1.00 52.25 79 GLU A C 1
ATOM 657 O O . GLU A 1 79 ? 13.140 -21.193 -3.630 1.00 52.25 79 GLU A O 1
ATOM 662 N N . LYS A 1 80 ? 11.396 -19.854 -3.299 1.00 54.50 80 LYS A N 1
ATOM 663 C CA . LYS A 1 80 ? 10.497 -20.873 -3.922 1.00 54.50 80 LYS A CA 1
ATOM 664 C C . LYS A 1 80 ? 9.661 -20.549 -5.159 1.00 54.50 80 LYS A C 1
ATOM 666 O O . LYS A 1 80 ? 9.199 -21.500 -5.775 1.00 54.50 80 LYS A O 1
ATOM 671 N N . PHE A 1 81 ? 9.493 -19.298 -5.593 1.00 55.84 81 PHE A N 1
ATOM 672 C CA . PHE A 1 81 ? 8.550 -19.018 -6.701 1.00 55.84 81 PHE A CA 1
ATOM 673 C C . PHE A 1 81 ? 9.004 -18.001 -7.745 1.00 55.84 81 PHE A C 1
ATOM 675 O O . PHE A 1 81 ? 8.214 -17.601 -8.595 1.00 55.84 81 PHE A O 1
ATOM 682 N N . LEU A 1 82 ? 10.261 -17.570 -7.723 1.00 57.72 82 LEU A N 1
ATOM 683 C CA . LEU A 1 82 ? 10.757 -16.666 -8.754 1.00 57.72 82 LEU A CA 1
ATOM 684 C C . LEU A 1 82 ? 11.270 -17.509 -9.931 1.00 57.72 82 LEU A C 1
ATOM 686 O O . LEU A 1 82 ? 12.195 -18.301 -9.739 1.00 57.72 82 LEU A O 1
ATOM 690 N N . PRO A 1 83 ? 10.705 -17.362 -11.147 1.00 64.75 83 PRO A N 1
ATOM 691 C CA . PRO A 1 83 ? 11.238 -18.015 -12.332 1.00 64.75 83 PRO A CA 1
ATOM 692 C C . PRO A 1 83 ? 12.741 -17.731 -12.462 1.00 64.75 83 PRO A C 1
ATOM 694 O O . PRO A 1 83 ? 13.175 -16.622 -12.121 1.00 64.75 83 PRO A O 1
ATOM 697 N N . PRO A 1 84 ? 13.545 -18.660 -13.012 1.00 67.38 84 PRO A N 1
ATOM 698 C CA . PRO A 1 84 ? 14.994 -18.486 -13.166 1.00 67.38 84 PRO A CA 1
ATOM 699 C C . PRO A 1 84 ? 15.380 -17.151 -13.826 1.00 67.38 84 PRO A C 1
ATOM 701 O O . PRO A 1 84 ? 16.411 -16.557 -13.508 1.00 67.38 84 PRO A O 1
ATOM 704 N N . ALA A 1 85 ? 14.514 -16.636 -14.702 1.00 70.06 85 ALA A N 1
ATOM 705 C CA . ALA A 1 85 ? 14.649 -15.335 -15.342 1.00 70.06 85 ALA A CA 1
ATOM 706 C C . ALA A 1 85 ? 14.717 -14.162 -14.347 1.00 70.06 85 ALA A C 1
ATOM 708 O O . ALA A 1 85 ? 15.542 -13.270 -14.525 1.00 70.06 85 ALA A O 1
ATOM 709 N N . ILE A 1 86 ? 13.924 -14.158 -13.269 1.00 68.38 86 ILE A N 1
ATOM 710 C CA . ILE A 1 86 ? 13.904 -13.039 -12.311 1.00 68.38 86 ILE A CA 1
ATOM 711 C C . ILE A 1 86 ? 15.168 -13.031 -11.447 1.00 68.38 86 ILE A C 1
ATOM 713 O O . ILE A 1 86 ? 15.697 -11.964 -11.133 1.00 68.38 86 ILE A O 1
ATOM 717 N N . HIS A 1 87 ? 15.720 -14.203 -11.125 1.00 64.19 87 HIS A N 1
ATOM 718 C CA . HIS A 1 87 ? 17.026 -14.289 -10.468 1.00 64.19 87 HIS A CA 1
ATOM 719 C C . HIS A 1 87 ? 18.142 -13.717 -11.353 1.00 64.19 87 HIS A C 1
ATOM 721 O O . HIS A 1 87 ? 18.974 -12.946 -10.867 1.00 64.19 87 HIS A O 1
ATOM 727 N N . ARG A 1 88 ? 18.114 -14.015 -12.659 1.00 66.00 88 ARG A N 1
ATOM 728 C CA . ARG A 1 88 ? 19.052 -13.443 -13.638 1.00 66.00 88 ARG A CA 1
ATOM 729 C C . ARG A 1 88 ? 18.874 -11.928 -13.775 1.00 66.00 88 ARG A C 1
ATOM 731 O O . ARG A 1 88 ? 19.858 -11.200 -13.693 1.00 66.00 88 ARG A O 1
ATOM 738 N N . LEU A 1 89 ? 17.637 -11.435 -13.862 1.00 68.25 89 LEU A N 1
ATOM 739 C CA . LEU A 1 89 ? 17.339 -9.998 -13.923 1.00 68.25 89 LEU A CA 1
ATOM 740 C C . LEU A 1 89 ? 17.786 -9.255 -12.661 1.00 68.25 89 LEU A C 1
ATOM 742 O O . LEU A 1 89 ? 18.336 -8.161 -12.753 1.00 68.25 89 LEU A O 1
ATOM 746 N N . ARG A 1 90 ? 17.614 -9.845 -11.474 1.00 67.00 90 ARG A N 1
ATOM 747 C CA . ARG A 1 90 ? 18.059 -9.232 -10.214 1.00 67.00 90 ARG A CA 1
ATOM 748 C C . ARG A 1 90 ? 19.589 -9.200 -10.109 1.00 67.00 90 ARG A C 1
ATOM 750 O O . ARG A 1 90 ? 20.139 -8.232 -9.586 1.00 67.00 90 ARG A O 1
ATOM 757 N N . ALA A 1 91 ? 20.282 -10.213 -10.634 1.00 66.00 91 ALA A N 1
ATOM 758 C CA . ALA A 1 91 ? 21.739 -10.191 -10.768 1.00 66.00 91 ALA A CA 1
ATOM 759 C C . ALA A 1 91 ? 22.205 -9.102 -11.754 1.00 66.00 91 ALA A C 1
ATOM 761 O O . ALA A 1 91 ? 23.133 -8.360 -11.439 1.00 66.00 91 ALA A O 1
ATOM 762 N N . MET A 1 92 ? 21.515 -8.927 -12.886 1.00 64.38 92 MET A N 1
ATOM 763 C CA . MET A 1 92 ? 21.783 -7.833 -13.833 1.00 64.38 92 MET A CA 1
ATOM 764 C C . MET A 1 92 ? 21.487 -6.453 -13.226 1.00 64.38 92 MET A C 1
ATOM 766 O O . MET A 1 92 ? 22.265 -5.518 -13.406 1.00 64.38 92 MET A O 1
ATOM 770 N N . GLY A 1 93 ? 20.431 -6.334 -12.418 1.00 65.62 93 GLY A N 1
ATOM 771 C CA . GLY A 1 93 ? 20.109 -5.114 -11.676 1.00 65.62 93 GLY A CA 1
ATOM 772 C C . GLY A 1 93 ? 21.218 -4.695 -10.705 1.00 65.62 93 GLY A C 1
ATOM 773 O O . GLY A 1 93 ? 21.511 -3.508 -10.590 1.00 65.62 93 GLY A O 1
ATOM 774 N N . LYS A 1 94 ? 21.911 -5.656 -10.075 1.00 66.50 94 LYS A N 1
ATOM 775 C CA . LYS A 1 94 ? 23.091 -5.363 -9.238 1.00 66.50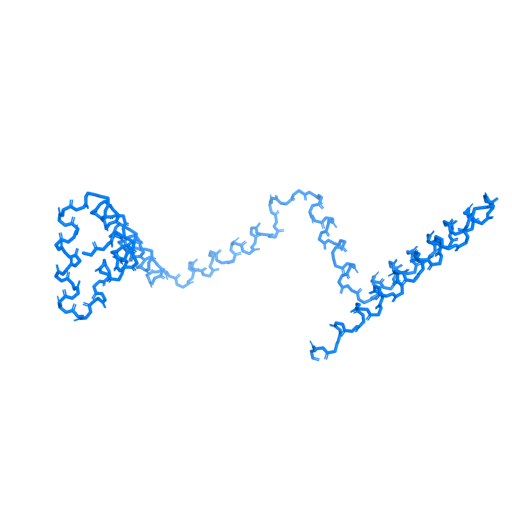 94 LYS A CA 1
ATOM 776 C C . LYS A 1 94 ? 24.264 -4.790 -10.039 1.00 66.50 94 LYS A C 1
ATOM 778 O O . LYS A 1 94 ? 25.023 -3.981 -9.507 1.00 66.50 94 LYS A O 1
ATOM 783 N N . ILE A 1 95 ? 24.412 -5.191 -11.303 1.00 64.94 95 ILE A N 1
ATOM 784 C CA . ILE A 1 95 ? 25.430 -4.646 -12.213 1.00 64.94 95 ILE A CA 1
ATOM 785 C C . ILE A 1 95 ? 25.074 -3.198 -12.574 1.00 64.94 95 ILE A C 1
ATOM 787 O O . ILE A 1 95 ? 25.947 -2.335 -12.530 1.00 64.94 95 ILE A O 1
ATOM 791 N N . TRP A 1 96 ? 23.794 -2.906 -12.825 1.00 64.12 96 TRP A N 1
ATOM 792 C CA . TRP A 1 96 ? 23.303 -1.542 -13.070 1.00 64.12 96 TRP A CA 1
ATOM 793 C C . TRP A 1 96 ? 23.431 -0.616 -11.854 1.00 64.12 96 TRP A C 1
ATOM 795 O O . TRP A 1 96 ? 23.712 0.570 -12.015 1.00 64.12 96 TRP A O 1
ATOM 805 N N . SER A 1 97 ? 23.261 -1.135 -10.634 1.00 65.88 97 SER A N 1
ATOM 806 C CA . SER A 1 97 ? 23.388 -0.338 -9.406 1.00 65.88 97 SER A CA 1
ATOM 807 C C . SER A 1 97 ? 24.834 -0.123 -8.945 1.00 65.88 97 SER A C 1
ATOM 809 O O . SER A 1 97 ? 25.076 0.681 -8.048 1.00 65.88 97 SER A O 1
ATOM 811 N N . SER A 1 98 ? 25.799 -0.861 -9.503 1.00 74.69 98 SER A N 1
ATOM 812 C CA . SER A 1 98 ? 27.212 -0.759 -9.129 1.00 74.69 98 SER A CA 1
ATOM 813 C C . SER A 1 98 ? 27.935 0.290 -9.972 1.00 74.69 98 SER A C 1
ATOM 815 O O . SER A 1 98 ? 27.812 0.310 -11.195 1.00 74.69 98 SER A O 1
ATOM 817 N N . THR A 1 99 ? 28.768 1.119 -9.338 1.00 72.75 99 THR A N 1
ATOM 818 C CA . THR A 1 99 ? 29.566 2.165 -10.005 1.00 72.75 99 THR A CA 1
ATOM 819 C C . THR A 1 99 ? 30.453 1.600 -11.115 1.00 72.75 99 THR A C 1
ATOM 821 O O . THR A 1 99 ? 30.571 2.205 -12.175 1.00 72.75 99 THR A O 1
ATOM 824 N N . LYS A 1 100 ? 31.043 0.418 -10.892 1.00 74.62 100 LYS A N 1
ATOM 825 C CA . LYS A 1 100 ? 31.898 -0.257 -11.882 1.00 74.62 100 LYS A CA 1
ATOM 826 C C . LYS A 1 100 ? 31.087 -0.815 -13.056 1.00 74.62 100 LYS A C 1
ATOM 828 O O . LYS A 1 100 ? 31.513 -0.696 -14.197 1.00 74.62 100 LYS A O 1
ATOM 833 N N . GLY A 1 101 ? 29.914 -1.394 -12.787 1.00 74.00 101 GLY A N 1
ATOM 834 C CA . GLY A 1 101 ? 29.048 -1.961 -13.828 1.00 74.00 101 GLY A CA 1
ATOM 835 C C . GLY A 1 101 ? 28.435 -0.891 -14.730 1.00 74.00 101 GLY A C 1
ATOM 836 O O . GLY A 1 101 ? 28.362 -1.073 -15.943 1.00 74.00 101 GLY A O 1
ATOM 837 N N . ARG A 1 102 ? 28.091 0.264 -14.154 1.00 75.81 102 ARG A N 1
ATOM 838 C CA . ARG A 1 102 ? 27.602 1.424 -14.900 1.00 75.81 102 ARG A CA 1
ATOM 839 C C . ARG A 1 102 ? 28.633 1.963 -15.898 1.00 75.81 102 ARG A C 1
ATOM 841 O O . ARG A 1 102 ? 28.290 2.148 -17.058 1.00 75.81 102 ARG A O 1
ATOM 848 N N . LEU A 1 103 ? 29.890 2.119 -15.473 1.00 75.88 103 LEU A N 1
ATOM 849 C CA . LEU A 1 103 ? 30.984 2.559 -16.351 1.00 75.88 103 LEU A CA 1
ATOM 850 C C . LEU A 1 103 ? 31.205 1.602 -17.529 1.00 75.88 103 LEU A C 1
ATOM 852 O O . LEU A 1 103 ? 31.397 2.044 -18.656 1.00 75.88 103 LEU A O 1
ATOM 856 N N . ILE A 1 104 ? 31.141 0.288 -17.287 1.00 78.75 104 ILE A N 1
ATOM 857 C CA . ILE A 1 104 ? 31.292 -0.717 -18.350 1.00 78.75 104 ILE A CA 1
ATOM 858 C C . ILE A 1 104 ? 30.184 -0.567 -19.397 1.00 78.75 104 ILE A C 1
ATOM 860 O O . ILE A 1 104 ? 30.466 -0.582 -20.592 1.00 78.75 104 ILE A O 1
ATOM 864 N N . ILE A 1 105 ? 28.934 -0.397 -18.960 1.00 78.75 105 ILE A N 1
ATOM 865 C CA . ILE A 1 105 ? 27.786 -0.223 -19.861 1.00 78.75 105 ILE A CA 1
ATOM 866 C C . ILE A 1 105 ? 27.899 1.087 -20.645 1.00 78.75 105 ILE A C 1
ATOM 868 O O . ILE A 1 105 ? 27.629 1.099 -21.843 1.00 78.75 105 ILE A O 1
ATOM 872 N N . GLU A 1 106 ? 28.336 2.170 -20.002 1.00 72.12 106 GLU A N 1
ATOM 873 C CA . GLU A 1 106 ? 28.562 3.462 -20.659 1.00 72.12 106 GLU A CA 1
ATOM 874 C C . GLU A 1 106 ? 29.608 3.354 -21.774 1.00 72.12 106 GLU A C 1
ATOM 876 O O . GLU A 1 106 ? 29.344 3.775 -22.900 1.00 72.12 106 GLU A O 1
ATOM 881 N N . ILE A 1 107 ? 30.750 2.713 -21.506 1.00 79.88 107 ILE A N 1
ATOM 882 C CA . ILE A 1 107 ? 31.790 2.469 -22.520 1.00 79.88 107 ILE A CA 1
ATOM 883 C C . ILE A 1 107 ? 31.221 1.661 -23.696 1.00 79.88 107 ILE A C 1
ATOM 885 O O . ILE A 1 107 ? 31.482 1.977 -24.858 1.00 79.88 107 ILE A O 1
ATOM 889 N N . LEU A 1 108 ? 30.404 0.648 -23.405 1.00 80.75 108 LEU A N 1
ATOM 890 C CA . LEU A 1 108 ? 29.779 -0.205 -24.415 1.00 80.75 108 LEU A CA 1
ATOM 891 C C . LEU A 1 108 ? 28.809 0.583 -25.311 1.00 80.75 108 LEU A C 1
ATOM 893 O O . LEU A 1 108 ? 28.838 0.435 -26.532 1.00 80.75 108 LEU A O 1
ATOM 897 N N . ILE A 1 109 ? 27.997 1.464 -24.724 1.00 80.62 109 ILE A N 1
ATOM 898 C CA . ILE A 1 109 ? 27.070 2.341 -25.456 1.00 80.62 109 ILE A CA 1
ATOM 899 C C . ILE A 1 109 ? 27.831 3.328 -26.346 1.00 80.62 109 ILE A C 1
ATOM 901 O O . ILE A 1 109 ? 27.448 3.532 -27.501 1.00 80.62 109 ILE A O 1
ATOM 905 N N . VAL A 1 110 ? 28.918 3.920 -25.843 1.00 80.00 110 VAL A N 1
ATOM 906 C CA . VAL A 1 110 ? 29.762 4.836 -26.625 1.00 80.00 110 VAL A CA 1
ATOM 907 C C . VAL A 1 110 ? 30.385 4.109 -27.817 1.00 80.00 110 VAL A C 1
ATOM 909 O O . VAL A 1 110 ? 30.309 4.613 -28.937 1.00 80.00 110 VAL A O 1
ATOM 912 N N . LEU A 1 111 ? 30.922 2.903 -27.611 1.00 79.62 111 LEU A N 1
ATOM 913 C CA . LEU A 1 111 ? 31.490 2.080 -28.684 1.00 79.62 111 LEU A CA 1
ATOM 914 C C . LEU A 1 111 ? 30.451 1.730 -29.756 1.00 79.62 111 LEU A C 1
ATOM 916 O O . LEU A 1 111 ? 30.719 1.892 -30.945 1.00 79.62 111 LEU A O 1
ATOM 920 N N . ILE A 1 112 ? 29.251 1.304 -29.353 1.00 80.69 112 ILE A N 1
ATOM 921 C CA . ILE A 1 112 ? 28.153 1.009 -30.287 1.00 80.69 112 ILE A CA 1
ATOM 922 C C . ILE A 1 1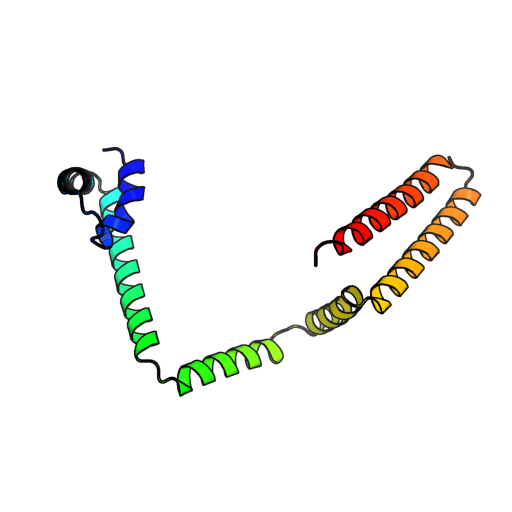12 ? 27.763 2.264 -31.074 1.00 80.69 112 ILE A C 1
ATOM 924 O O . ILE A 1 112 ? 27.596 2.202 -32.293 1.00 80.69 112 ILE A O 1
ATOM 928 N N . SER A 1 113 ? 27.662 3.409 -30.400 1.00 73.50 113 SER A N 1
ATOM 929 C CA . SER A 1 113 ? 27.329 4.683 -31.043 1.00 73.50 113 SER A CA 1
ATOM 930 C C . SER A 1 113 ? 28.379 5.064 -32.089 1.00 73.50 113 SER A C 1
ATOM 932 O O . SER A 1 113 ? 28.018 5.452 -33.197 1.00 73.50 113 SER A O 1
ATOM 934 N N . LEU A 1 114 ? 29.666 4.870 -31.779 1.00 77.31 114 LEU A N 1
ATOM 935 C CA . LEU A 1 114 ? 30.795 5.082 -32.692 1.00 77.31 114 LEU A CA 1
ATOM 936 C C . LEU A 1 114 ? 30.720 4.190 -33.939 1.00 77.31 114 LEU A C 1
ATOM 938 O O . LEU A 1 114 ? 30.941 4.664 -35.052 1.00 77.31 114 LEU A O 1
ATOM 942 N N . VAL A 1 115 ? 30.355 2.916 -33.776 1.00 81.25 115 VAL A N 1
ATOM 943 C CA . VAL A 1 115 ? 30.175 1.987 -34.905 1.00 81.25 115 VAL A CA 1
ATOM 944 C C . VAL A 1 115 ? 28.996 2.407 -35.788 1.00 81.25 115 VAL A C 1
ATOM 946 O O . VAL A 1 115 ? 29.101 2.371 -37.017 1.00 81.25 115 VAL A O 1
ATOM 949 N N . ILE A 1 116 ? 27.884 2.835 -35.183 1.00 76.12 116 ILE A N 1
ATOM 950 C CA . ILE A 1 116 ? 26.714 3.347 -35.912 1.00 76.12 116 ILE A CA 1
ATOM 951 C C . ILE A 1 116 ? 27.094 4.606 -36.699 1.00 76.12 116 ILE A C 1
ATOM 953 O O . ILE A 1 116 ? 26.791 4.694 -37.886 1.00 76.12 116 ILE A O 1
ATOM 957 N N . LEU A 1 117 ? 27.814 5.536 -36.069 1.00 71.88 117 LEU A N 1
ATOM 958 C CA . LEU A 1 117 ? 28.377 6.737 -36.689 1.00 71.88 117 LEU A CA 1
ATOM 959 C C . LEU A 1 117 ? 29.247 6.413 -37.904 1.00 71.88 117 LEU A C 1
ATOM 961 O O . LEU A 1 117 ? 29.044 6.989 -38.971 1.00 71.88 117 LEU A O 1
ATOM 965 N N . PHE A 1 118 ? 30.177 5.468 -37.756 1.00 74.06 118 PHE A N 1
ATOM 966 C CA . PHE A 1 118 ? 31.092 5.073 -38.824 1.00 74.06 118 PHE A CA 1
ATOM 967 C C . PHE A 1 118 ? 30.341 4.483 -40.024 1.00 74.06 118 PHE A C 1
ATOM 969 O O . PHE A 1 118 ? 30.581 4.882 -41.166 1.00 74.06 118 PHE A O 1
ATOM 976 N N . LYS A 1 119 ? 29.360 3.604 -39.773 1.00 73.50 119 LYS A N 1
ATOM 977 C CA . LYS A 1 119 ? 28.474 3.087 -40.829 1.00 73.50 119 LYS A CA 1
ATOM 978 C C . LYS A 1 119 ? 27.642 4.186 -41.490 1.00 73.50 119 LYS A C 1
ATOM 980 O O . LYS A 1 119 ? 27.415 4.130 -42.695 1.00 73.50 119 LYS A O 1
ATOM 985 N N . TYR A 1 120 ? 27.187 5.178 -40.728 1.00 69.19 120 TYR A N 1
ATOM 986 C CA . TYR A 1 120 ? 26.367 6.268 -41.258 1.00 69.19 120 TYR A CA 1
ATOM 987 C C . TYR A 1 120 ? 27.181 7.245 -42.117 1.00 69.19 120 TYR A C 1
ATOM 989 O O . TYR A 1 120 ? 26.702 7.689 -43.160 1.00 69.19 120 TYR A O 1
ATOM 997 N N . MET A 1 121 ? 28.429 7.524 -41.727 1.00 67.81 121 MET A N 1
ATOM 998 C CA . MET A 1 121 ? 29.360 8.356 -42.497 1.00 67.81 121 MET A CA 1
ATOM 999 C C . MET A 1 121 ? 29.740 7.734 -43.846 1.00 67.81 121 MET A C 1
ATOM 1001 O O . MET A 1 121 ? 29.843 8.457 -44.833 1.00 67.81 121 MET A O 1
ATOM 1005 N N . GLN A 1 122 ? 29.880 6.406 -43.924 1.00 69.31 122 GLN A N 1
ATOM 1006 C CA . GLN A 1 122 ? 30.113 5.714 -45.200 1.00 69.31 122 GLN A CA 1
ATOM 1007 C C . GLN A 1 122 ? 28.931 5.833 -46.179 1.00 69.31 122 GLN A C 1
ATOM 1009 O O . GLN A 1 122 ? 29.117 5.705 -47.384 1.00 69.31 122 GLN A O 1
ATOM 1014 N N . GLY A 1 123 ? 27.719 6.101 -45.682 1.00 67.00 123 GLY A N 1
ATOM 1015 C CA . GLY A 1 123 ? 26.503 6.212 -46.491 1.00 67.00 123 GLY A CA 1
ATOM 1016 C C . GLY A 1 123 ? 26.239 7.592 -47.105 1.00 67.00 123 GLY A C 1
ATOM 1017 O O . GLY A 1 123 ? 25.193 7.761 -47.729 1.00 67.00 123 GLY A O 1
ATOM 1018 N N . GLY A 1 124 ? 27.119 8.584 -46.906 1.00 59.31 124 GLY A N 1
ATOM 1019 C CA . GLY A 1 124 ? 27.000 9.921 -47.512 1.00 59.31 124 GLY A CA 1
ATOM 1020 C C . GLY A 1 124 ? 25.781 10.744 -47.067 1.00 59.31 124 GLY A C 1
ATOM 1021 O O . GLY A 1 124 ? 25.396 11.688 -47.751 1.00 59.31 124 GLY A O 1
ATOM 1022 N N . LYS A 1 125 ? 25.139 10.393 -45.944 1.00 65.69 125 LYS A N 1
ATOM 1023 C CA . LYS A 1 125 ? 23.940 11.081 -45.433 1.00 65.69 125 LYS A CA 1
ATOM 1024 C C . LYS A 1 125 ? 24.276 12.065 -44.309 1.00 65.69 125 LYS A C 1
ATOM 1026 O O . LYS A 1 125 ? 25.225 11.868 -43.557 1.00 65.69 125 LYS A O 1
ATOM 1031 N N . ASN A 1 126 ? 23.446 13.107 -44.201 1.00 65.00 126 ASN A N 1
ATOM 1032 C CA . ASN A 1 126 ? 23.557 14.264 -43.301 1.00 65.00 126 ASN A CA 1
ATOM 1033 C C . ASN A 1 126 ? 24.178 13.969 -41.919 1.00 65.00 126 ASN A C 1
ATOM 1035 O O . ASN A 1 126 ? 23.605 13.246 -41.102 1.00 65.00 126 ASN A O 1
ATOM 1039 N N . LEU A 1 127 ? 25.294 14.649 -41.626 1.00 65.06 127 LEU A N 1
ATOM 1040 C CA . LEU A 1 127 ? 26.072 14.585 -40.375 1.00 65.06 127 LEU A CA 1
ATOM 1041 C C . LEU A 1 127 ? 25.326 15.100 -39.127 1.00 65.06 127 LEU A C 1
ATOM 1043 O O . LEU A 1 127 ? 25.774 14.900 -38.001 1.00 65.06 127 LEU A O 1
ATOM 1047 N N . ILE A 1 128 ? 24.174 15.742 -39.314 1.00 65.19 128 ILE A N 1
ATOM 1048 C CA . ILE A 1 128 ? 23.373 16.348 -38.240 1.00 65.19 128 ILE A CA 1
ATOM 1049 C C . ILE A 1 128 ? 22.764 15.275 -37.322 1.00 65.19 128 ILE A C 1
ATOM 1051 O O . ILE A 1 128 ? 22.723 15.441 -36.104 1.00 65.19 128 ILE A O 1
ATOM 1055 N N . VAL A 1 129 ? 22.331 14.147 -37.893 1.00 66.25 129 VAL A N 1
ATOM 1056 C CA . VAL A 1 129 ? 21.703 13.041 -37.149 1.00 66.25 129 VAL A CA 1
ATOM 1057 C C . VAL A 1 129 ? 22.676 12.395 -36.151 1.00 66.25 129 VAL A C 1
ATOM 1059 O O . VAL A 1 129 ? 22.329 12.298 -34.974 1.00 66.25 129 VAL A O 1
ATOM 1062 N N . PRO A 1 130 ? 23.904 12.005 -36.546 1.00 66.88 130 PRO A N 1
ATOM 1063 C CA . PRO A 1 130 ? 24.875 11.495 -35.587 1.00 66.88 130 PRO A CA 1
ATOM 1064 C C . PRO A 1 130 ? 25.248 12.500 -34.487 1.00 66.88 130 PRO A C 1
ATOM 1066 O O . PRO A 1 130 ? 25.429 12.106 -33.336 1.00 66.88 130 PRO A O 1
ATOM 1069 N N . PHE A 1 131 ? 25.312 13.794 -34.812 1.00 67.88 131 PHE A N 1
ATOM 1070 C CA . PHE A 1 131 ? 25.628 14.846 -33.843 1.00 67.88 131 PHE A CA 1
ATOM 1071 C C . PHE A 1 131 ? 24.543 14.983 -32.764 1.00 67.88 131 PHE A C 1
ATOM 1073 O O . PHE A 1 131 ? 24.858 15.070 -31.578 1.00 67.88 131 PHE A O 1
ATOM 1080 N N . LEU A 1 132 ? 23.264 14.917 -33.154 1.00 69.69 132 LEU A N 1
ATOM 1081 C CA . LEU A 1 132 ? 22.126 14.915 -32.226 1.00 69.69 132 LEU A CA 1
ATOM 1082 C C . LEU A 1 132 ? 22.106 13.673 -31.325 1.00 69.69 132 LEU A C 1
ATOM 1084 O O . LEU A 1 132 ? 21.768 13.785 -30.147 1.00 69.69 132 LEU A O 1
ATOM 1088 N N . ILE A 1 133 ? 22.507 12.507 -31.845 1.00 70.75 133 ILE A N 1
ATOM 1089 C CA . ILE A 1 133 ? 22.598 11.268 -31.057 1.00 70.75 133 ILE A CA 1
ATOM 1090 C C . ILE A 1 133 ? 23.694 11.392 -29.991 1.00 70.75 133 ILE A C 1
ATOM 1092 O O . ILE A 1 133 ? 23.423 11.144 -28.815 1.00 70.75 133 ILE A O 1
ATOM 1096 N N . ILE A 1 134 ? 24.904 11.834 -30.362 1.00 74.12 134 ILE A N 1
ATOM 1097 C CA . ILE A 1 134 ? 25.999 12.057 -29.399 1.00 74.12 134 ILE A CA 1
ATOM 1098 C C . ILE A 1 134 ? 25.580 13.092 -28.349 1.00 74.12 134 ILE A C 1
ATOM 1100 O O . ILE A 1 134 ? 25.759 12.861 -27.153 1.00 74.12 134 ILE A O 1
ATOM 1104 N N . PHE A 1 135 ? 24.988 14.210 -28.778 1.00 72.94 135 PHE A N 1
ATOM 1105 C CA . PHE A 1 135 ? 24.552 15.275 -27.876 1.00 72.94 135 PHE A CA 1
ATOM 1106 C C . PHE A 1 135 ? 23.468 14.793 -26.901 1.00 72.94 135 PHE A C 1
ATOM 1108 O O . PHE A 1 135 ? 23.543 15.083 -25.709 1.00 72.94 135 PHE A O 1
ATOM 1115 N N . GLY A 1 136 ? 22.513 13.980 -27.367 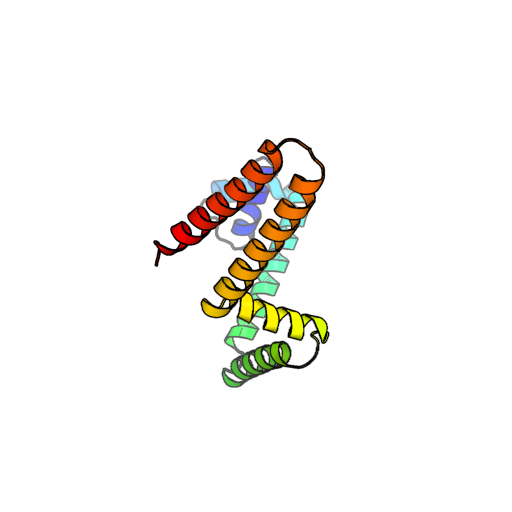1.00 74.38 136 GLY A N 1
ATOM 1116 C CA . GLY A 1 136 ? 21.495 13.357 -26.518 1.00 74.38 136 GLY A CA 1
ATOM 1117 C C . GLY A 1 136 ? 22.093 12.448 -25.439 1.00 74.38 136 GLY A C 1
ATOM 1118 O O . GLY A 1 136 ? 21.701 12.537 -24.273 1.00 74.38 136 GLY A O 1
ATOM 1119 N N . PHE A 1 137 ? 23.094 11.634 -25.791 1.00 74.88 137 PHE A N 1
ATOM 1120 C CA . PHE A 1 137 ? 23.817 10.813 -24.814 1.00 74.88 137 PHE A CA 1
ATOM 1121 C C . PHE A 1 137 ? 24.616 11.656 -23.812 1.00 74.88 137 PHE A C 1
ATOM 1123 O O . PHE A 1 137 ? 24.642 11.332 -22.624 1.00 74.88 137 PHE A O 1
ATOM 1130 N N . LEU A 1 138 ? 25.210 12.764 -24.257 1.00 76.56 138 LEU A N 1
ATOM 1131 C CA . LEU A 1 138 ? 25.990 13.675 -23.415 1.00 76.56 138 LEU A CA 1
ATOM 1132 C C . LEU A 1 138 ? 25.097 14.429 -22.409 1.00 76.56 138 LEU A C 1
ATOM 1134 O O . LEU A 1 138 ? 25.450 14.566 -21.237 1.00 76.56 138 LEU A O 1
ATOM 1138 N N . VAL A 1 139 ? 23.894 14.836 -22.822 1.00 73.88 139 VAL A N 1
ATOM 1139 C CA . VAL A 1 139 ? 22.892 15.452 -21.933 1.00 73.88 139 VAL A CA 1
ATOM 1140 C C . VAL A 1 139 ? 22.357 14.445 -20.911 1.00 73.88 139 VAL A C 1
ATOM 1142 O O . VAL A 1 139 ? 22.280 14.764 -19.721 1.00 73.88 139 VAL A O 1
ATOM 1145 N N . LEU A 1 140 ? 22.049 13.213 -21.332 1.00 72.44 140 LEU A N 1
ATOM 1146 C CA . LEU A 1 140 ? 21.665 12.129 -20.416 1.00 72.44 140 LEU A CA 1
ATOM 1147 C C . LEU A 1 140 ? 22.769 11.830 -19.391 1.00 72.44 140 LEU A C 1
ATOM 1149 O O . LEU A 1 140 ? 22.477 11.626 -18.212 1.00 72.44 140 LEU A O 1
ATOM 1153 N N . PHE A 1 141 ? 24.033 11.864 -19.815 1.00 72.38 141 PHE A N 1
ATOM 1154 C CA . PHE A 1 141 ? 25.192 11.689 -18.942 1.00 72.38 141 PHE A CA 1
ATOM 1155 C C . PHE A 1 141 ? 25.296 12.799 -17.882 1.00 72.38 141 PHE A C 1
ATOM 1157 O O . PHE A 1 141 ? 25.427 12.510 -16.689 1.00 72.38 141 PHE A O 1
ATOM 1164 N N . ILE A 1 142 ? 25.145 14.068 -18.278 1.00 72.62 142 ILE A N 1
ATOM 1165 C CA . ILE A 1 142 ? 25.175 15.213 -17.350 1.00 72.62 142 ILE A CA 1
ATOM 1166 C C . ILE A 1 142 ? 24.015 15.151 -16.343 1.00 72.62 142 ILE A C 1
ATOM 1168 O O . ILE A 1 142 ? 24.225 15.368 -15.146 1.00 72.62 142 ILE A O 1
ATOM 1172 N N . LEU A 1 143 ? 22.799 14.822 -16.792 1.00 67.25 143 LEU A N 1
ATOM 1173 C CA . LEU A 1 143 ? 21.628 14.710 -15.912 1.00 67.25 143 LEU A CA 1
ATOM 1174 C C . LEU A 1 143 ? 21.788 13.582 -14.881 1.00 67.25 143 LEU A C 1
ATOM 1176 O O . LEU A 1 143 ? 21.475 13.766 -13.704 1.00 67.25 143 LEU A O 1
ATOM 1180 N N . MET A 1 144 ? 22.351 12.446 -15.293 1.00 62.47 144 MET A N 1
ATOM 1181 C CA . MET A 1 144 ? 22.630 11.310 -14.411 1.00 62.47 144 MET A CA 1
ATOM 1182 C C . MET A 1 144 ? 23.736 11.599 -13.382 1.00 62.47 144 MET A C 1
ATOM 1184 O O . MET A 1 144 ? 23.676 11.082 -12.265 1.00 62.47 144 MET A O 1
ATOM 1188 N N . LEU A 1 145 ? 24.730 12.429 -13.725 1.00 64.56 145 LEU A N 1
ATOM 1189 C CA . LEU A 1 145 ? 25.759 12.888 -12.782 1.00 64.56 145 LEU A CA 1
ATOM 1190 C C . LEU A 1 145 ? 25.218 13.924 -11.788 1.00 64.56 145 LEU A C 1
ATOM 1192 O O . LEU A 1 145 ? 25.625 13.930 -10.624 1.00 64.56 145 LEU A O 1
ATOM 1196 N N . LYS A 1 146 ? 24.281 14.780 -12.214 1.00 54.34 146 LYS A N 1
ATOM 1197 C CA . LYS A 1 146 ? 23.688 15.823 -11.362 1.00 54.34 146 LYS A CA 1
ATOM 1198 C C . LYS A 1 146 ? 22.788 15.246 -10.260 1.00 54.34 146 LYS A C 1
ATOM 1200 O O . LYS A 1 146 ? 22.775 15.790 -9.160 1.00 54.34 146 LYS A O 1
ATOM 1205 N N . GLY A 1 147 ? 22.159 14.090 -10.492 1.00 50.22 147 GLY A N 1
ATOM 1206 C CA . GLY A 1 147 ? 21.414 13.332 -9.471 1.00 50.22 147 GLY A CA 1
ATOM 1207 C C . GLY A 1 147 ? 22.268 12.740 -8.336 1.00 50.22 147 GLY A C 1
ATOM 1208 O O . GLY A 1 147 ? 21.742 12.041 -7.476 1.00 50.22 147 GLY A O 1
ATOM 1209 N N . LYS A 1 148 ? 23.587 12.988 -8.326 1.00 50.47 148 LYS A N 1
ATOM 1210 C CA . LYS A 1 148 ? 24.535 12.505 -7.310 1.00 50.47 148 LYS A CA 1
ATOM 1211 C C . LYS A 1 148 ? 24.863 13.539 -6.219 1.00 50.47 148 LYS A C 1
ATOM 1213 O O . LYS A 1 148 ? 25.626 13.211 -5.318 1.00 50.47 148 LYS A O 1
ATOM 1218 N N . LYS A 1 149 ? 24.342 14.774 -6.298 1.00 44.41 149 LYS A N 1
ATOM 1219 C CA . LYS A 1 149 ? 24.641 15.851 -5.327 1.00 44.41 149 LYS A CA 1
ATOM 1220 C C . LYS A 1 149 ? 23.668 15.965 -4.145 1.00 44.41 149 LYS A C 1
ATOM 1222 O O . LYS A 1 149 ? 23.900 16.798 -3.282 1.00 44.41 149 LYS A O 1
ATOM 1227 N N . GLU A 1 150 ? 22.639 15.127 -4.067 1.00 42.22 150 GLU A N 1
ATOM 1228 C CA . GLU A 1 150 ? 21.723 15.083 -2.918 1.00 42.22 150 GLU A CA 1
ATOM 1229 C C . GLU A 1 150 ? 21.853 13.746 -2.181 1.00 42.22 150 GLU A C 1
ATOM 1231 O O . GLU A 1 150 ? 21.000 12.871 -2.306 1.00 42.22 150 GLU A O 1
ATOM 1236 N N . LYS A 1 151 ? 22.960 13.567 -1.458 1.00 36.59 151 LYS A N 1
ATOM 1237 C CA . LYS A 1 151 ? 23.064 12.703 -0.276 1.00 36.59 151 LYS A CA 1
ATOM 1238 C C . LYS A 1 151 ? 24.197 13.191 0.609 1.00 36.59 151 LYS A C 1
ATOM 1240 O O . LYS A 1 151 ? 25.289 13.435 0.051 1.00 36.59 151 LYS A O 1
#

Radius of gyration: 30.58 Å; chains: 1; bounding box: 66×40×69 Å

pLDDT: mean 76.29, std 12.83, range [36.59, 94.06]

Secondary structure (DSSP, 8-state):
--HHHHHHHHHHHHHT----HHHHHHHHHHHHH-HHHHHHHHHHHHHHHHHHHHHHHHHSS-HHHHHHHHHHHHHHHHHSS--HHHHHHHHHHHHHHSHHHHHHHHHHHHHHHHHHHHHHHHTT--THHHHHHHHHHHHHHHHHHHTTS--

Sequence (151 aa):
MECSVARKKLKDYAKGNIINTDEKLELENHIKDCAICKRELYLWQDVIEKQKIISNIQDNMPLNLRDRIKYRMNQSQKEKFLPPAIHRLRAMGKIWSSTKGRLIIEILIVLISLVILFKYMQGGKNLIVPFLIIFGFLVLFILMLKGKKEK